Protein AF-A0A9X3WHJ9-F1 (afdb_monomer)

Solvent-accessible surface area (backbone atoms only — not comparable to full-atom values): 6522 Å² total; per-residue (Å²): 139,86,52,74,49,69,50,97,90,64,53,77,36,69,41,46,77,77,53,99,48,35,27,36,33,72,56,96,94,40,80,46,80,46,72,66,72,86,71,85,67,73,76,62,68,87,75,56,50,70,69,55,49,51,53,52,53,49,57,53,73,68,33,65,68,55,52,5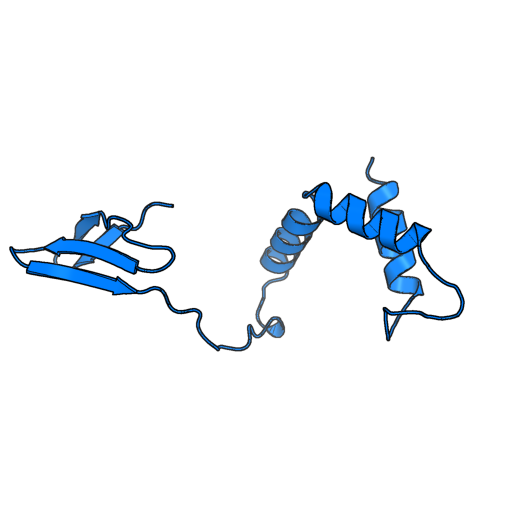0,51,54,53,49,53,62,73,66,57,48,95,88,59,73,87,66,85,86,53,64,67,60,52,54,51,50,56,50,51,64,68,66,78,109

pLDDT: mean 77.77, std 12.75, range [51.12, 95.12]

Structure (mmCIF, N/CA/C/O backbone):
data_AF-A0A9X3WHJ9-F1
#
_entry.id   AF-A0A9X3WHJ9-F1
#
loop_
_atom_site.group_PDB
_atom_site.id
_atom_site.type_symbol
_atom_site.label_atom_id
_atom_site.label_alt_id
_atom_site.label_comp_id
_atom_site.label_asym_id
_atom_site.label_entity_id
_atom_site.label_seq_id
_atom_site.pdbx_PDB_ins_code
_atom_site.Cartn_x
_atom_site.Cartn_y
_atom_site.Cartn_z
_atom_site.occupancy
_atom_site.B_iso_or_equiv
_atom_site.auth_seq_id
_atom_site.auth_comp_id
_atom_site.auth_asym_id
_atom_site.auth_atom_id
_atom_site.pdbx_PDB_model_num
ATOM 1 N N . MET A 1 1 ? -5.244 -6.471 5.042 1.00 75.06 1 MET A N 1
ATOM 2 C CA . MET A 1 1 ? -5.512 -5.339 5.956 1.00 75.06 1 MET A CA 1
ATOM 3 C C . MET A 1 1 ? -6.617 -5.753 6.914 1.00 75.06 1 MET A C 1
ATOM 5 O O . MET A 1 1 ? -7.537 -6.421 6.462 1.00 75.06 1 MET A O 1
ATOM 9 N N . LYS A 1 2 ? -6.514 -5.425 8.205 1.00 85.44 2 LYS A N 1
ATOM 10 C CA . LYS A 1 2 ? -7.591 -5.637 9.183 1.00 85.44 2 LYS A CA 1
ATOM 11 C C . LYS A 1 2 ? -8.081 -4.281 9.668 1.00 85.44 2 LYS A C 1
ATOM 13 O O . LYS A 1 2 ? -7.249 -3.429 9.970 1.00 85.44 2 LYS A O 1
ATOM 18 N N . ILE A 1 3 ? -9.395 -4.096 9.726 1.00 90.12 3 ILE A N 1
ATOM 19 C CA . ILE A 1 3 ? -10.015 -2.866 10.219 1.00 90.12 3 ILE A CA 1
ATOM 20 C C . ILE A 1 3 ? -10.692 -3.184 11.546 1.00 90.12 3 ILE A C 1
ATOM 22 O O . ILE A 1 3 ? -11.448 -4.151 11.651 1.00 90.12 3 ILE A O 1
ATOM 26 N N . TYR A 1 4 ? -10.412 -2.357 12.548 1.00 92.38 4 TYR A N 1
ATOM 27 C CA . TYR A 1 4 ? -11.075 -2.409 13.841 1.00 92.38 4 TYR A CA 1
ATOM 28 C C . TYR A 1 4 ? -11.828 -1.106 14.074 1.00 92.38 4 TYR A C 1
ATOM 30 O O . TYR A 1 4 ? -11.264 -0.025 13.915 1.00 92.38 4 TYR A O 1
ATOM 38 N N . VAL A 1 5 ? -13.089 -1.221 14.476 1.00 90.81 5 VAL A N 1
ATOM 39 C CA . VAL A 1 5 ? -13.958 -0.095 14.813 1.00 90.81 5 VAL A CA 1
ATOM 40 C C . VAL A 1 5 ? -14.078 -0.017 16.328 1.00 90.81 5 VAL A C 1
ATOM 42 O O . VAL A 1 5 ? -14.393 -1.016 16.975 1.00 90.81 5 VAL A O 1
ATOM 45 N N . LYS A 1 6 ? -13.819 1.162 16.895 1.00 93.56 6 LYS A N 1
ATOM 46 C CA . LYS A 1 6 ? -13.959 1.440 18.326 1.00 93.56 6 LYS A CA 1
ATOM 47 C C . LYS A 1 6 ? -15.204 2.291 18.551 1.00 93.56 6 LYS A C 1
ATOM 49 O O . LYS A 1 6 ? -15.336 3.320 17.896 1.00 93.56 6 LYS A O 1
ATOM 54 N N . ASN A 1 7 ? -16.089 1.881 19.456 1.00 89.31 7 ASN A N 1
ATOM 55 C CA . ASN A 1 7 ? -17.197 2.737 19.890 1.00 89.31 7 ASN A CA 1
ATOM 56 C C . ASN A 1 7 ? -16.767 3.682 21.033 1.00 89.31 7 ASN A C 1
ATOM 58 O O . ASN A 1 7 ? -15.664 3.555 21.572 1.00 89.31 7 ASN A O 1
ATOM 62 N N . ASP A 1 8 ? -17.650 4.598 21.433 1.00 90.94 8 ASP A N 1
ATOM 63 C CA . ASP A 1 8 ? -17.373 5.576 22.498 1.00 90.94 8 ASP A CA 1
ATOM 64 C C . ASP A 1 8 ? -17.109 4.921 23.867 1.00 90.94 8 ASP A C 1
ATOM 66 O O . ASP A 1 8 ? -16.289 5.411 24.643 1.00 90.94 8 ASP A O 1
ATOM 70 N N . ASP A 1 9 ? -17.705 3.753 24.129 1.00 90.38 9 ASP A N 1
ATOM 71 C CA . ASP A 1 9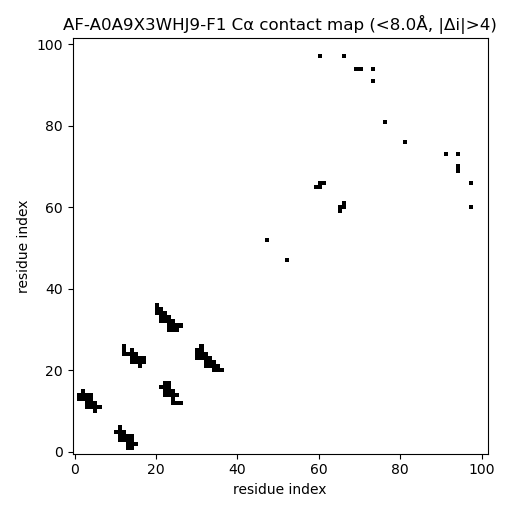 ? -17.450 2.952 25.340 1.00 90.38 9 ASP A CA 1
ATOM 72 C C . ASP A 1 9 ? -16.096 2.223 25.311 1.00 90.38 9 ASP A C 1
ATOM 74 O O . ASP A 1 9 ? -15.712 1.534 26.258 1.00 90.38 9 ASP A O 1
ATOM 78 N N . GLY A 1 10 ? -15.378 2.310 24.194 1.00 89.75 10 GLY A N 1
ATOM 79 C CA . GLY A 1 10 ? -14.090 1.676 23.979 1.00 89.75 10 GLY A CA 1
ATOM 80 C C . GLY A 1 10 ? -14.122 0.194 23.616 1.00 89.75 10 GLY A C 1
ATOM 81 O O . GLY A 1 10 ? -13.059 -0.426 23.555 1.00 89.75 10 GLY A O 1
ATOM 82 N N . LYS A 1 11 ? -15.296 -0.371 23.321 1.00 91.88 11 LYS A N 1
ATOM 83 C CA . LYS A 1 11 ? -15.425 -1.711 22.739 1.00 91.88 11 LYS A CA 1
ATOM 84 C C . LYS A 1 11 ? -14.909 -1.707 21.303 1.00 91.88 11 LYS A C 1
ATOM 86 O O . LYS A 1 11 ? -15.173 -0.784 20.534 1.00 91.88 11 LYS A O 1
ATOM 91 N N . MET A 1 12 ? -14.193 -2.771 20.955 1.00 94.00 12 MET A N 1
ATOM 92 C CA . MET A 1 12 ? -13.587 -2.969 19.642 1.00 94.00 12 MET A CA 1
ATOM 93 C C . MET A 1 12 ? -14.357 -4.027 18.856 1.00 94.00 12 MET A C 1
ATOM 95 O O . MET A 1 12 ? -14.672 -5.091 19.390 1.00 94.00 12 MET A O 1
ATOM 99 N N . TYR A 1 13 ? -14.594 -3.758 17.578 1.00 93.25 13 TYR A N 1
ATOM 100 C CA . TYR A 1 13 ? -15.266 -4.656 16.645 1.00 93.25 13 TYR A CA 1
ATOM 101 C C . TYR A 1 13 ? -14.372 -4.874 15.427 1.00 93.25 13 TYR A C 1
ATOM 103 O O . TYR A 1 13 ? -13.889 -3.913 14.831 1.00 93.25 13 TYR A O 1
ATOM 111 N N . GLU A 1 14 ? -14.126 -6.130 15.060 1.00 93.62 14 GLU A N 1
ATOM 112 C CA . GLU A 1 14 ? -13.445 -6.453 13.802 1.00 93.62 14 GLU A CA 1
ATOM 113 C C . GLU A 1 14 ? -14.438 -6.289 12.647 1.00 93.62 14 GLU A C 1
ATOM 115 O O . GLU A 1 14 ? -15.561 -6.798 12.710 1.00 93.62 14 GLU A O 1
ATOM 120 N N . ALA A 1 15 ? -14.029 -5.549 11.616 1.00 95.00 15 ALA A N 1
ATOM 121 C CA . ALA A 1 15 ? -14.808 -5.378 10.401 1.00 95.00 15 ALA A CA 1
ATOM 122 C C . ALA A 1 15 ? -14.353 -6.380 9.332 1.00 95.00 15 ALA A C 1
ATOM 124 O O . ALA A 1 15 ? -13.162 -6.523 9.045 1.00 95.00 15 ALA A O 1
ATOM 125 N N . PHE A 1 16 ? -15.320 -7.067 8.734 1.00 93.50 16 PHE A N 1
ATOM 126 C CA . PHE A 1 16 ? -15.127 -8.102 7.730 1.00 93.50 16 PHE A CA 1
ATOM 127 C C . PHE A 1 16 ? -15.354 -7.528 6.339 1.00 93.50 16 PHE A C 1
ATOM 129 O O . PHE A 1 16 ? -16.373 -6.890 6.083 1.00 93.50 16 PHE A O 1
ATOM 136 N N . LYS A 1 17 ? -14.397 -7.759 5.441 1.00 92.75 17 LYS A N 1
ATOM 137 C CA . LYS A 1 17 ? -14.450 -7.280 4.059 1.00 92.75 17 LYS A CA 1
ATOM 138 C C . LYS A 1 17 ? -15.577 -7.984 3.293 1.00 92.75 17 LYS A C 1
ATOM 140 O O . LYS A 1 17 ? -15.643 -9.212 3.325 1.00 92.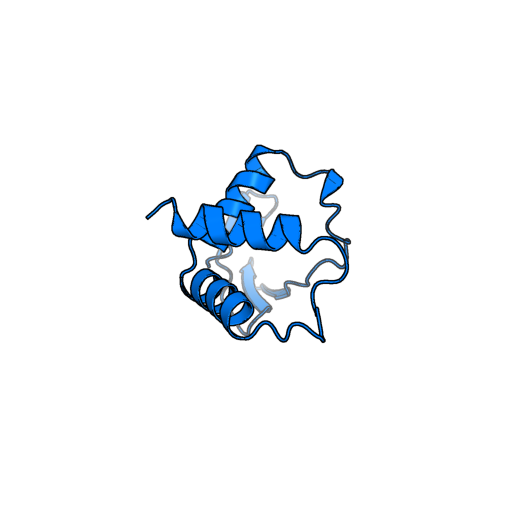75 17 LYS A O 1
ATOM 145 N N . ILE A 1 18 ? -16.427 -7.213 2.616 1.00 92.25 18 ILE A N 1
ATOM 146 C CA . ILE A 1 18 ? -17.486 -7.714 1.724 1.00 92.25 18 ILE A CA 1
ATOM 147 C C . ILE A 1 18 ? -17.047 -7.595 0.267 1.00 92.25 18 ILE A C 1
ATOM 149 O O . ILE A 1 18 ? -17.105 -8.572 -0.475 1.00 92.25 18 ILE A O 1
ATOM 153 N N . ASP A 1 19 ? -16.578 -6.415 -0.124 1.00 91.19 19 ASP A N 1
ATOM 154 C CA . ASP A 1 19 ? -16.061 -6.119 -1.459 1.00 91.19 19 ASP A CA 1
ATOM 155 C C . ASP A 1 19 ? -14.786 -5.273 -1.346 1.00 91.19 19 ASP A C 1
ATOM 157 O O . ASP A 1 19 ? -14.203 -5.184 -0.267 1.00 91.19 19 ASP A O 1
ATOM 161 N N . GLU A 1 20 ? -14.305 -4.699 -2.451 1.00 86.94 20 GLU A N 1
ATOM 162 C CA . GLU A 1 20 ? -13.063 -3.925 -2.494 1.00 86.94 20 GLU A CA 1
ATOM 163 C C . GLU A 1 20 ? -12.970 -2.853 -1.396 1.00 86.94 20 GLU A C 1
ATOM 165 O O . GLU A 1 20 ? -11.946 -2.804 -0.701 1.00 86.94 20 GLU A O 1
ATOM 170 N N . ASN A 1 21 ? -14.057 -2.106 -1.178 1.00 90.06 21 ASN A N 1
ATOM 171 C CA . ASN A 1 21 ? -14.098 -0.906 -0.341 1.00 90.06 21 ASN A CA 1
ATOM 172 C C . ASN A 1 21 ? -15.117 -0.982 0.804 1.00 90.06 21 ASN A C 1
ATOM 174 O O . ASN A 1 21 ? -15.117 -0.110 1.675 1.00 90.06 21 ASN A O 1
ATOM 178 N N . THR A 1 22 ? -15.947 -2.022 0.845 1.00 92.06 22 THR A N 1
ATOM 179 C CA . THR A 1 22 ? -17.033 -2.173 1.813 1.00 92.06 22 THR A CA 1
ATOM 180 C C . THR A 1 22 ? -16.719 -3.2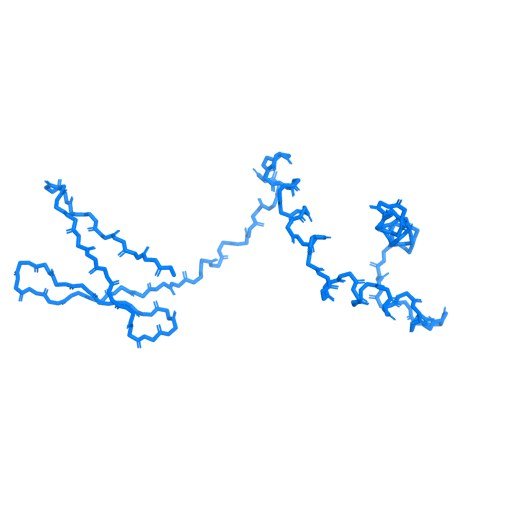53 2.842 1.00 92.06 22 THR A C 1
ATOM 182 O O . THR A 1 22 ? -16.278 -4.363 2.524 1.00 92.06 22 THR A O 1
ATOM 185 N N . TYR A 1 23 ? -16.984 -2.939 4.106 1.00 94.75 23 TYR A N 1
ATOM 186 C CA . TYR A 1 23 ? -16.774 -3.808 5.257 1.00 94.75 23 TYR A CA 1
ATOM 187 C C . TYR A 1 23 ? -18.033 -3.839 6.118 1.00 94.75 23 TYR A C 1
ATOM 189 O O . TYR A 1 23 ? -18.761 -2.854 6.198 1.00 94.75 23 TYR A O 1
ATOM 197 N N . THR A 1 24 ? -18.271 -4.941 6.825 1.00 95.12 24 THR A N 1
ATOM 198 C CA . THR A 1 24 ? -19.336 -5.017 7.832 1.00 95.12 24 THR A CA 1
ATOM 199 C C . THR A 1 24 ? -18.819 -5.419 9.190 1.00 95.12 24 THR A C 1
ATOM 201 O O . THR A 1 24 ? -17.896 -6.218 9.324 1.00 95.12 24 THR A O 1
ATOM 204 N N . PHE A 1 25 ? -19.449 -4.885 10.226 1.00 94.44 25 PHE A N 1
ATOM 205 C CA . PHE A 1 25 ? -19.212 -5.310 11.595 1.00 94.44 25 PHE A CA 1
ATOM 206 C C . PHE A 1 25 ? -20.532 -5.374 12.352 1.00 94.44 25 PHE A C 1
ATOM 208 O O . PHE A 1 25 ? -21.510 -4.703 12.013 1.00 94.44 25 PHE A O 1
ATOM 215 N N . ARG A 1 26 ? -20.569 -6.212 13.388 1.00 92.31 26 ARG A N 1
ATOM 216 C CA . ARG A 1 26 ? -21.754 -6.389 14.224 1.00 92.31 26 ARG A CA 1
ATOM 217 C C . ARG A 1 26 ? -21.508 -5.773 15.591 1.00 92.31 26 ARG A C 1
ATOM 219 O O . ARG A 1 26 ? -20.610 -6.211 16.304 1.00 92.31 26 ARG A O 1
ATOM 226 N N . ALA A 1 27 ? -22.340 -4.811 15.969 1.00 90.88 27 ALA A N 1
ATOM 227 C CA . ALA A 1 27 ? -22.335 -4.210 17.296 1.00 90.88 27 ALA A CA 1
ATOM 228 C C . ALA A 1 27 ? -23.760 -4.193 17.855 1.00 90.88 27 ALA A C 1
ATOM 230 O O . ALA A 1 27 ? -24.699 -3.811 17.165 1.00 90.88 27 ALA A O 1
ATOM 231 N N . GLU A 1 28 ? -23.923 -4.657 19.098 1.00 83.94 28 GLU A N 1
ATOM 232 C CA . GLU A 1 28 ? -25.177 -4.554 19.867 1.00 83.94 28 GLU A CA 1
ATOM 233 C C . GLU A 1 28 ? -26.425 -5.006 19.083 1.00 83.94 28 GLU A C 1
ATOM 235 O O . GLU A 1 28 ? -27.451 -4.335 19.035 1.00 83.94 28 GLU A O 1
ATOM 240 N N . ASN A 1 29 ? -26.311 -6.175 18.440 1.00 86.94 29 ASN A N 1
ATOM 241 C CA . ASN A 1 29 ? -27.335 -6.805 17.594 1.00 86.94 29 ASN A CA 1
ATOM 242 C C . ASN A 1 29 ? -27.692 -6.084 16.289 1.00 86.94 29 ASN A C 1
ATOM 244 O O . ASN A 1 29 ? -28.595 -6.536 15.588 1.00 86.94 29 ASN A O 1
ATOM 248 N N . LYS A 1 30 ? -26.954 -5.044 15.911 1.00 91.94 30 LYS A N 1
ATOM 249 C CA . LYS A 1 30 ? -27.052 -4.400 14.601 1.00 91.94 30 LYS A CA 1
ATOM 250 C C . LYS A 1 30 ? -25.844 -4.757 13.746 1.00 91.94 30 LYS A C 1
ATOM 252 O O . LYS A 1 30 ? -24.740 -4.948 14.259 1.00 91.94 30 LYS A O 1
ATOM 257 N N . THR A 1 31 ? -26.073 -4.845 12.445 1.00 92.81 31 THR A N 1
ATOM 258 C CA . THR A 1 31 ? -25.008 -4.933 11.447 1.00 92.81 31 THR A CA 1
ATOM 259 C C . THR A 1 31 ? -24.823 -3.548 10.856 1.00 92.81 31 THR A C 1
ATOM 261 O O . THR A 1 31 ? -25.799 -2.905 10.476 1.00 92.81 31 THR A O 1
ATOM 264 N N . PHE A 1 32 ? -23.579 -3.099 10.814 1.00 93.12 32 PHE A N 1
ATOM 265 C CA . PHE A 1 32 ? -23.184 -1.819 10.253 1.00 93.12 32 PHE A CA 1
ATOM 266 C C . PHE A 1 32 ? -22.344 -2.059 9.012 1.00 93.12 32 PHE A C 1
ATOM 268 O O . PHE A 1 32 ? -21.548 -3.000 8.982 1.00 93.12 32 PHE A O 1
ATOM 275 N N . GLU A 1 33 ? -22.518 -1.188 8.029 1.00 93.56 33 GLU A N 1
ATOM 276 C CA . GLU A 1 33 ? -21.721 -1.138 6.812 1.00 93.56 33 GLU A CA 1
ATOM 277 C C . GLU A 1 33 ? -20.760 0.050 6.890 1.00 93.56 33 GLU A C 1
ATOM 279 O O . GLU A 1 33 ? -21.123 1.135 7.346 1.00 93.56 33 GLU A O 1
ATOM 284 N N . LEU A 1 34 ? -19.518 -0.186 6.487 1.00 90.44 34 LEU A N 1
ATOM 285 C CA . LEU A 1 34 ? -18.447 0.792 6.412 1.00 90.44 34 LEU A CA 1
ATOM 286 C C . LEU A 1 34 ? -17.922 0.795 4.978 1.00 90.44 34 LEU A C 1
ATOM 288 O O . LEU A 1 34 ? -17.310 -0.184 4.554 1.00 90.44 34 LEU A O 1
ATOM 292 N N . SER A 1 35 ? -18.119 1.898 4.267 1.00 90.38 35 SER A N 1
ATOM 293 C CA . SER A 1 35 ? -17.581 2.099 2.922 1.00 90.38 35 SER A CA 1
ATOM 294 C C . SER A 1 35 ? -16.397 3.057 2.993 1.00 90.38 35 SER A C 1
ATOM 296 O O . SER A 1 35 ? -16.510 4.160 3.528 1.00 90.38 35 SER A O 1
ATOM 298 N N . LEU A 1 36 ? -15.250 2.630 2.473 1.00 87.62 36 LEU A N 1
ATOM 299 C CA . LEU A 1 36 ? -14.075 3.479 2.324 1.00 87.62 36 LEU A CA 1
ATOM 300 C C . LEU A 1 36 ? -14.174 4.223 0.992 1.00 87.62 36 LEU A C 1
ATOM 302 O O . LEU A 1 36 ? -14.102 3.612 -0.071 1.00 87.62 36 LEU A O 1
ATOM 306 N N . THR A 1 37 ? -14.334 5.539 1.050 1.00 84.19 37 THR A N 1
ATOM 307 C CA . THR A 1 37 ? -14.246 6.412 -0.123 1.00 84.19 37 THR A CA 1
ATOM 308 C C . THR A 1 37 ? -12.907 7.126 -0.117 1.00 84.19 37 THR A C 1
ATOM 310 O O . THR A 1 37 ? -12.473 7.621 0.926 1.00 84.19 37 THR A O 1
ATOM 313 N N . GLU A 1 38 ? -12.259 7.200 -1.274 1.00 78.06 38 GLU A N 1
ATOM 314 C CA . GLU A 1 38 ? -11.099 8.066 -1.443 1.00 78.06 38 GLU A CA 1
ATOM 315 C C . GLU A 1 38 ? -11.547 9.520 -1.262 1.00 78.06 38 GLU A C 1
ATOM 317 O O . GLU A 1 38 ? -12.530 9.960 -1.859 1.00 78.06 38 GLU A O 1
ATOM 322 N N . SER A 1 39 ? -10.886 10.254 -0.369 1.00 69.19 39 SER A N 1
ATOM 323 C CA . SER A 1 39 ? -11.150 11.679 -0.220 1.00 69.19 39 SER A CA 1
ATOM 324 C C . SER A 1 39 ? -10.596 12.403 -1.443 1.00 69.19 39 SER A C 1
ATOM 326 O O . SER A 1 39 ? -9.395 12.336 -1.686 1.00 69.19 39 SER A O 1
ATOM 328 N N . GLU A 1 40 ? -11.435 13.166 -2.146 1.00 59.97 40 GLU A N 1
ATOM 329 C CA . GLU A 1 40 ? -11.021 14.100 -3.210 1.00 59.97 40 GLU A CA 1
ATOM 330 C C . GLU A 1 40 ? -10.174 15.280 -2.692 1.00 59.97 40 GLU A C 1
ATOM 332 O O . GLU A 1 40 ? -9.925 16.234 -3.430 1.00 59.97 40 GLU A O 1
ATOM 337 N N . GLU A 1 41 ? -9.722 15.257 -1.431 1.00 56.22 41 GLU A N 1
ATOM 338 C CA . GLU A 1 41 ? -8.683 16.178 -0.993 1.00 56.22 41 GLU A CA 1
ATOM 339 C C . GLU A 1 41 ? -7.465 15.947 -1.883 1.00 56.22 41 GLU A C 1
ATOM 341 O O . GLU A 1 41 ? -6.752 14.950 -1.762 1.00 56.22 41 GLU A O 1
ATOM 346 N N . VAL A 1 42 ? -7.264 16.885 -2.814 1.00 52.31 42 VAL A N 1
ATOM 347 C CA . VAL A 1 42 ? -6.021 17.079 -3.547 1.00 52.31 42 VAL A CA 1
ATOM 348 C C . VAL A 1 42 ? -4.932 16.970 -2.499 1.00 52.31 42 VAL A C 1
ATOM 350 O O . VAL A 1 42 ? -4.831 17.846 -1.642 1.00 52.31 42 VAL A O 1
ATOM 353 N N . ASN A 1 43 ? -4.199 15.853 -2.506 1.00 55.06 43 ASN A N 1
ATOM 354 C CA . ASN A 1 43 ? -3.115 15.622 -1.568 1.00 55.06 43 ASN A CA 1
ATOM 355 C C . ASN A 1 43 ? -2.209 16.845 -1.661 1.00 55.06 43 ASN A C 1
ATOM 357 O O . ASN A 1 43 ? -1.488 17.004 -2.645 1.00 55.06 43 ASN A O 1
ATOM 361 N N . ASP A 1 44 ? -2.288 17.746 -0.684 1.00 53.38 44 ASP A N 1
ATOM 362 C CA . ASP A 1 44 ? -1.434 18.914 -0.665 1.00 53.38 44 ASP A CA 1
ATOM 363 C C . ASP A 1 44 ? -0.047 18.419 -0.264 1.00 53.38 44 ASP A C 1
ATOM 365 O O . ASP A 1 44 ? 0.338 18.388 0.910 1.00 53.38 44 ASP A O 1
ATOM 369 N N . PHE A 1 45 ? 0.692 17.945 -1.270 1.00 60.66 45 PHE A N 1
ATOM 370 C CA . PHE A 1 45 ? 2.039 17.409 -1.136 1.00 60.66 45 PHE A CA 1
ATOM 371 C C . PHE A 1 45 ? 2.999 18.459 -0.547 1.00 60.66 45 PHE A C 1
ATOM 373 O O . PHE A 1 45 ? 4.079 18.090 -0.075 1.00 60.66 45 PHE A O 1
ATOM 380 N N . SER A 1 46 ? 2.603 19.743 -0.508 1.00 60.41 46 SER A N 1
ATOM 381 C CA . SER A 1 46 ? 3.349 20.811 0.163 1.00 60.41 46 SER A CA 1
ATOM 382 C C . SER A 1 46 ? 3.418 20.626 1.685 1.00 60.41 46 SER A C 1
ATOM 384 O O . SER A 1 46 ? 4.396 21.036 2.308 1.00 60.41 46 SER A O 1
ATOM 386 N N . THR A 1 47 ? 2.446 19.928 2.284 1.00 61.22 47 THR A N 1
ATOM 387 C CA . THR A 1 47 ? 2.384 19.674 3.734 1.00 61.22 47 THR A CA 1
ATOM 388 C C . THR A 1 47 ? 3.124 18.405 4.166 1.00 61.22 47 THR A C 1
ATOM 390 O O . THR A 1 47 ? 3.263 18.127 5.363 1.00 61.22 47 THR A O 1
ATOM 393 N N . LEU A 1 48 ? 3.633 17.607 3.218 1.00 72.38 48 LEU A N 1
ATOM 394 C CA . LEU A 1 48 ? 4.379 16.400 3.557 1.00 72.38 48 LEU A CA 1
ATOM 395 C C . LEU A 1 48 ? 5.716 16.763 4.198 1.00 72.38 48 LEU A C 1
ATOM 397 O O . LEU A 1 48 ? 6.564 17.423 3.601 1.00 72.38 48 LEU A O 1
ATOM 401 N N . THR A 1 49 ? 5.945 16.244 5.404 1.00 78.38 49 THR A N 1
ATOM 402 C CA . THR A 1 49 ? 7.269 16.312 6.028 1.00 78.38 49 THR A CA 1
ATOM 403 C C . THR A 1 49 ? 8.314 15.633 5.141 1.00 78.38 49 THR A C 1
ATOM 405 O O . THR A 1 49 ? 8.045 14.595 4.532 1.00 78.38 49 THR A O 1
ATOM 408 N N . GLU A 1 50 ? 9.537 16.162 5.134 1.00 78.75 50 GLU A N 1
ATOM 409 C CA . GLU A 1 50 ? 10.665 15.595 4.377 1.00 78.75 50 GLU A CA 1
ATOM 410 C C . GLU A 1 50 ? 10.889 14.104 4.673 1.00 78.75 50 GLU A C 1
ATOM 412 O O . GLU A 1 50 ? 11.168 13.305 3.781 1.00 78.75 50 GLU A O 1
ATOM 417 N N . LYS A 1 51 ? 10.657 13.681 5.921 1.00 73.44 51 LYS A N 1
ATOM 418 C CA . LYS A 1 51 ? 10.709 12.266 6.311 1.00 73.44 51 LYS A CA 1
ATOM 419 C C . LYS A 1 51 ? 9.664 11.419 5.577 1.00 73.44 51 LYS A C 1
ATOM 421 O O . LYS A 1 51 ? 9.960 10.296 5.174 1.00 73.44 51 LYS A O 1
ATOM 426 N N . LYS A 1 52 ? 8.442 11.932 5.422 1.00 74.44 52 LYS A N 1
ATOM 427 C CA . LYS A 1 52 ? 7.351 11.223 4.746 1.00 74.44 52 LYS A CA 1
ATOM 428 C C . LYS A 1 52 ? 7.596 11.163 3.240 1.00 74.44 52 LYS A C 1
ATOM 430 O O . LYS A 1 52 ? 7.467 10.080 2.679 1.00 74.44 52 LYS A O 1
ATOM 435 N N . LYS A 1 53 ? 8.063 12.261 2.632 1.00 77.88 53 LYS A N 1
ATOM 436 C CA . LYS A 1 53 ? 8.516 12.278 1.232 1.00 77.88 53 LYS A CA 1
ATOM 437 C C . LYS A 1 53 ? 9.599 11.227 0.997 1.00 77.88 53 LYS A C 1
ATOM 439 O O . LYS A 1 53 ? 9.400 10.332 0.190 1.00 77.88 53 LYS A O 1
ATOM 444 N N . LYS A 1 54 ? 10.669 11.234 1.801 1.00 75.81 54 LYS A N 1
ATOM 445 C CA . LYS A 1 54 ? 11.768 10.261 1.691 1.00 75.81 54 LYS A CA 1
ATOM 446 C C . LYS A 1 54 ? 11.298 8.810 1.805 1.00 75.81 54 LYS A C 1
ATOM 448 O O . LYS A 1 54 ? 11.772 7.955 1.064 1.00 75.81 54 LYS A O 1
ATOM 453 N N . ASN A 1 55 ? 10.370 8.520 2.715 1.00 74.12 55 ASN A N 1
ATOM 454 C CA . ASN A 1 55 ? 9.822 7.171 2.861 1.00 74.12 55 ASN A CA 1
ATOM 455 C C . ASN A 1 55 ? 8.983 6.747 1.647 1.00 74.12 55 ASN A C 1
ATOM 457 O O . ASN A 1 55 ? 9.083 5.599 1.227 1.00 74.12 55 ASN A O 1
ATOM 461 N N . MET A 1 56 ? 8.187 7.659 1.082 1.00 77.81 56 MET A N 1
ATOM 462 C CA . MET A 1 56 ? 7.408 7.401 -0.134 1.00 77.81 56 MET A CA 1
ATOM 463 C C . MET A 1 56 ? 8.324 7.192 -1.339 1.00 77.81 56 MET A C 1
ATOM 465 O O . MET A 1 56 ? 8.212 6.174 -2.012 1.00 77.81 56 MET A O 1
ATOM 469 N N . THR A 1 57 ? 9.287 8.092 -1.548 1.00 78.75 57 THR A N 1
ATOM 470 C CA . THR A 1 57 ? 10.328 7.974 -2.576 1.00 78.75 57 THR A CA 1
ATOM 471 C C . THR A 1 57 ? 11.046 6.635 -2.461 1.00 78.75 57 THR A C 1
ATOM 473 O O . THR A 1 57 ? 11.116 5.884 -3.427 1.00 78.75 57 THR A O 1
ATOM 476 N N . LYS A 1 58 ? 11.494 6.268 -1.254 1.00 78.88 58 LYS A N 1
ATOM 477 C CA . LYS A 1 58 ? 12.143 4.977 -1.022 1.00 78.88 58 LYS A CA 1
ATOM 478 C C . LYS A 1 58 ? 11.232 3.803 -1.380 1.00 78.88 58 LYS A C 1
ATOM 480 O O . LYS A 1 58 ? 11.710 2.852 -1.983 1.00 78.88 58 LYS A O 1
ATOM 485 N N . ALA A 1 59 ? 9.952 3.848 -1.013 1.00 78.81 59 ALA A N 1
ATOM 486 C CA . ALA A 1 59 ? 9.011 2.776 -1.327 1.00 78.81 59 ALA A CA 1
ATOM 487 C C . ALA A 1 59 ? 8.802 2.609 -2.841 1.00 78.81 59 ALA A C 1
ATOM 489 O O . ALA A 1 59 ? 8.766 1.480 -3.318 1.00 78.81 59 ALA A O 1
ATOM 490 N N . ILE A 1 60 ? 8.733 3.717 -3.587 1.00 80.25 60 ILE A N 1
ATOM 491 C CA . ILE A 1 60 ? 8.614 3.719 -5.051 1.00 80.25 60 ILE A CA 1
ATOM 492 C C . ILE A 1 60 ? 9.868 3.106 -5.690 1.00 80.25 60 ILE A C 1
ATOM 494 O O . ILE A 1 60 ? 9.759 2.158 -6.459 1.00 80.25 60 ILE A O 1
ATOM 498 N N . PHE A 1 61 ? 11.062 3.573 -5.312 1.00 80.38 61 PHE A N 1
ATOM 499 C CA . PHE A 1 61 ? 12.330 3.102 -5.893 1.00 80.38 61 PHE A CA 1
ATOM 500 C C . PHE A 1 61 ? 12.848 1.776 -5.31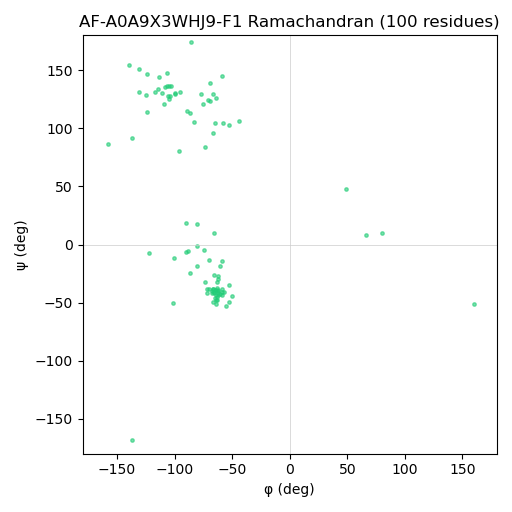6 1.00 80.38 61 PHE A C 1
ATOM 502 O O . PHE A 1 61 ? 13.874 1.275 -5.759 1.00 80.38 61 PHE A O 1
ATOM 509 N N . SER A 1 62 ? 12.151 1.179 -4.346 1.00 80.25 62 SER A N 1
ATOM 510 C CA . SER A 1 62 ? 12.419 -0.200 -3.906 1.00 80.25 62 SER A CA 1
ATOM 511 C C . SER A 1 62 ? 11.607 -1.234 -4.695 1.00 80.25 62 SER A C 1
ATOM 513 O O . SER A 1 62 ? 11.783 -2.431 -4.476 1.00 80.25 62 SER A O 1
ATOM 515 N N . ASN A 1 63 ? 10.687 -0.799 -5.562 1.00 84.38 63 ASN A N 1
ATOM 516 C CA . ASN A 1 63 ? 9.884 -1.683 -6.398 1.00 84.38 63 ASN A CA 1
ATOM 517 C C . ASN A 1 63 ? 10.614 -1.951 -7.726 1.00 84.38 63 ASN A C 1
ATOM 519 O O . ASN A 1 63 ? 10.789 -1.030 -8.521 1.00 84.38 63 ASN A O 1
ATOM 523 N N . GLU A 1 64 ? 11.024 -3.200 -7.978 1.00 83.00 64 GLU A N 1
ATOM 524 C CA . GLU A 1 64 ? 11.785 -3.552 -9.189 1.00 83.00 64 GLU A CA 1
ATOM 525 C C . GLU A 1 64 ? 10.982 -3.311 -10.476 1.00 83.00 64 GLU A C 1
ATOM 527 O O . GLU A 1 64 ? 11.577 -2.872 -11.453 1.00 83.00 64 GLU A O 1
ATOM 532 N N . ASP A 1 65 ? 9.652 -3.471 -10.470 1.00 84.25 65 ASP A N 1
ATOM 533 C CA . ASP A 1 65 ? 8.814 -3.206 -11.651 1.00 84.25 65 ASP A CA 1
ATOM 534 C C . ASP A 1 65 ? 8.876 -1.723 -12.045 1.00 84.25 65 ASP A C 1
ATOM 536 O O . ASP A 1 65 ? 8.907 -1.371 -13.223 1.00 84.25 65 ASP A O 1
ATOM 540 N N . VAL A 1 66 ? 8.932 -0.835 -11.045 1.00 82.69 66 VAL A N 1
ATOM 541 C CA . VAL A 1 66 ? 9.100 0.609 -11.263 1.00 82.69 66 VAL A CA 1
ATOM 542 C C . VAL A 1 66 ? 10.492 0.896 -11.821 1.00 82.69 66 VAL A C 1
ATOM 544 O O . VAL A 1 66 ? 10.633 1.689 -12.750 1.00 82.69 66 VAL A O 1
ATOM 547 N N . LEU A 1 67 ? 11.527 0.237 -11.293 1.00 83.25 67 LEU A N 1
ATOM 548 C CA . LEU A 1 67 ? 12.894 0.396 -11.792 1.00 83.25 67 LEU A CA 1
ATOM 549 C C . LEU A 1 67 ? 13.050 -0.122 -13.229 1.00 83.25 67 LEU A C 1
ATOM 551 O O . LEU A 1 67 ? 13.749 0.497 -14.029 1.00 83.25 67 LEU A O 1
ATOM 555 N N . GLU A 1 68 ? 12.409 -1.238 -13.568 1.00 82.75 68 GLU A N 1
ATOM 556 C CA . GLU A 1 68 ? 1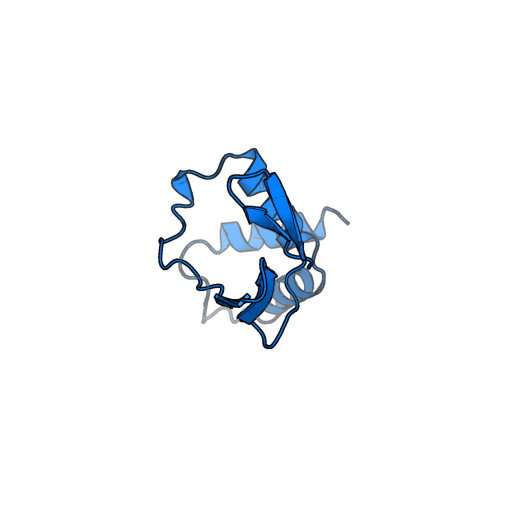2.411 -1.806 -14.916 1.00 82.75 68 GLU A CA 1
ATOM 557 C C . GLU A 1 68 ? 11.706 -0.875 -15.903 1.00 82.75 68 GLU A C 1
ATOM 559 O O . GLU A 1 68 ? 12.286 -0.541 -16.935 1.00 82.75 68 GLU A O 1
ATOM 564 N N . GLN A 1 69 ? 10.537 -0.342 -15.539 1.00 82.12 69 GLN A N 1
ATOM 565 C CA . GLN A 1 69 ? 9.833 0.654 -16.349 1.00 82.12 69 GLN A CA 1
ATOM 566 C C . GLN A 1 69 ? 10.670 1.915 -16.587 1.00 82.12 69 GLN A C 1
ATOM 568 O O . GLN A 1 69 ? 10.695 2.427 -17.703 1.00 82.12 69 GLN A O 1
ATOM 573 N N . LEU A 1 70 ? 11.393 2.404 -15.573 1.00 80.25 70 LEU A N 1
ATOM 574 C CA . LEU A 1 70 ? 12.279 3.564 -15.726 1.00 80.25 70 LEU A CA 1
ATOM 575 C C . LEU A 1 70 ? 13.450 3.274 -16.673 1.00 80.25 70 LEU A C 1
ATOM 577 O O . LE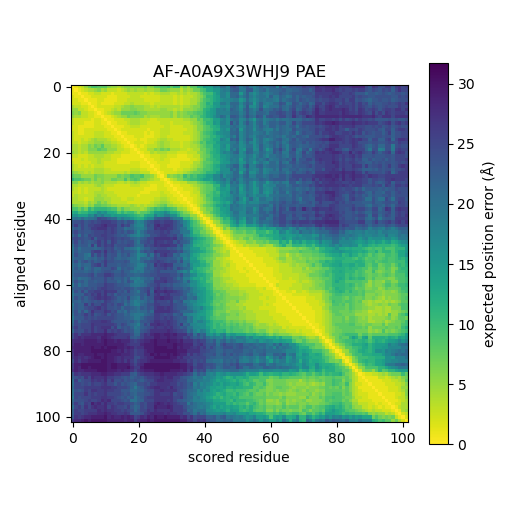U A 1 70 ? 13.780 4.099 -17.525 1.00 80.25 70 LEU A O 1
ATOM 581 N N . ARG A 1 71 ? 14.057 2.087 -16.567 1.00 80.44 71 ARG A N 1
ATOM 582 C CA . ARG A 1 71 ? 15.129 1.652 -17.477 1.00 80.44 71 ARG A CA 1
ATOM 583 C C . ARG A 1 71 ? 14.621 1.471 -18.903 1.00 80.44 71 ARG A C 1
ATOM 585 O O . ARG A 1 71 ? 15.308 1.842 -19.850 1.00 80.44 71 ARG A O 1
ATOM 592 N N . ASP A 1 72 ? 13.435 0.908 -19.076 1.00 79.94 72 ASP A N 1
ATOM 593 C CA . ASP A 1 72 ? 12.857 0.694 -20.398 1.00 79.94 72 ASP A CA 1
ATOM 594 C C . ASP A 1 72 ? 12.369 1.997 -21.028 1.00 79.94 72 ASP A C 1
ATOM 596 O O . ASP A 1 72 ? 12.510 2.167 -22.238 1.00 79.94 72 ASP A O 1
ATOM 600 N N . ALA A 1 73 ? 11.899 2.955 -20.228 1.00 74.62 73 ALA A N 1
ATOM 601 C CA . ALA A 1 73 ? 11.635 4.314 -20.688 1.00 74.62 73 ALA A CA 1
ATOM 602 C C . ALA A 1 73 ? 12.920 5.001 -21.179 1.00 74.62 73 ALA A C 1
ATOM 604 O O . ALA A 1 73 ? 12.901 5.656 -22.218 1.00 74.62 73 ALA A O 1
ATOM 605 N N . GLN A 1 74 ? 14.054 4.793 -20.498 1.00 73.75 74 GLN A N 1
ATOM 606 C CA . GLN A 1 74 ? 15.349 5.298 -20.963 1.00 73.75 74 GLN A CA 1
ATOM 607 C C . GLN A 1 74 ? 15.780 4.656 -22.295 1.00 73.75 74 GLN A C 1
ATOM 609 O O . GLN A 1 74 ? 16.254 5.356 -23.187 1.00 73.75 74 GLN A O 1
ATOM 614 N N . LYS A 1 75 ? 15.616 3.334 -22.456 1.00 75.06 75 LYS A N 1
ATOM 615 C CA . LYS A 1 75 ? 16.001 2.610 -23.686 1.00 75.06 75 LYS A CA 1
ATOM 616 C C . LYS A 1 75 ? 15.112 2.938 -24.883 1.00 75.06 75 LYS A C 1
ATOM 618 O O . LYS A 1 75 ? 15.607 2.998 -26.002 1.00 75.06 75 LYS A O 1
ATOM 623 N N . ASN A 1 76 ? 13.813 3.109 -24.649 1.00 70.88 76 ASN A N 1
ATOM 624 C CA . ASN A 1 76 ? 12.824 3.422 -25.682 1.00 70.88 76 ASN A CA 1
ATOM 625 C C . ASN A 1 76 ? 12.652 4.936 -25.882 1.00 70.88 76 ASN A C 1
ATOM 627 O O . ASN A 1 76 ? 11.640 5.374 -26.429 1.00 70.88 76 ASN A O 1
ATOM 631 N N . ARG A 1 77 ? 13.622 5.739 -25.426 1.00 66.44 77 ARG A N 1
ATOM 632 C CA . ARG A 1 77 ? 13.654 7.182 -25.646 1.00 66.44 77 ARG A CA 1
ATOM 633 C C . ARG A 1 77 ? 13.817 7.448 -27.140 1.00 66.44 77 ARG A C 1
ATOM 635 O O . ARG A 1 77 ? 14.900 7.281 -27.695 1.00 66.44 77 ARG A O 1
ATOM 642 N N . ASP A 1 78 ? 12.731 7.859 -27.780 1.00 62.69 78 ASP A N 1
ATOM 643 C CA . ASP A 1 78 ? 12.778 8.429 -29.119 1.00 62.69 78 ASP A CA 1
ATOM 644 C C . ASP A 1 78 ? 13.318 9.861 -28.991 1.00 62.69 78 ASP A C 1
ATOM 646 O O . ASP A 1 78 ? 12.758 10.668 -28.243 1.00 62.69 78 ASP A O 1
ATOM 650 N N . SER A 1 79 ? 14.435 10.181 -29.653 1.00 58.84 79 SER A N 1
ATOM 651 C CA . SER A 1 79 ? 15.090 11.497 -29.534 1.00 58.84 79 SER A CA 1
ATOM 652 C C . SER A 1 79 ? 14.195 12.652 -29.981 1.00 58.84 79 SER A C 1
ATOM 654 O O . SER A 1 79 ? 14.443 13.800 -29.616 1.00 58.84 79 SER A O 1
ATOM 656 N N . ASP A 1 80 ? 13.155 12.332 -30.752 1.00 56.41 80 ASP A 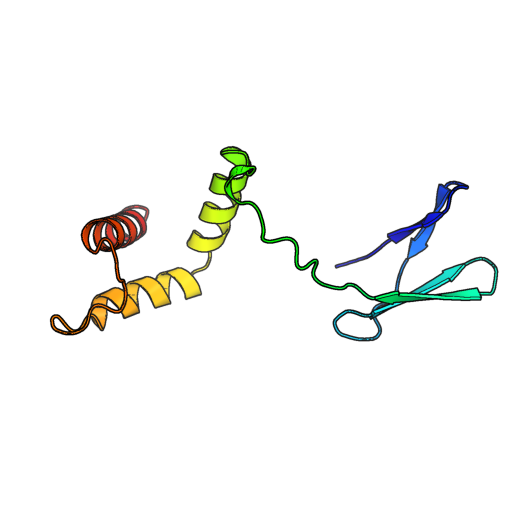N 1
ATOM 657 C CA . ASP A 1 80 ? 12.264 13.293 -31.387 1.00 56.41 80 ASP A CA 1
ATOM 658 C C . ASP A 1 80 ? 10.935 13.471 -30.622 1.00 56.41 80 ASP A C 1
ATOM 660 O O . ASP A 1 80 ? 10.196 14.418 -30.897 1.00 56.41 80 ASP A O 1
ATOM 664 N N . PHE A 1 81 ? 10.630 12.608 -29.639 1.00 53.94 81 PHE A N 1
ATOM 665 C CA . PHE A 1 81 ? 9.412 12.672 -28.820 1.00 53.94 81 PHE A CA 1
ATOM 666 C C . PHE A 1 81 ? 9.715 12.428 -27.336 1.00 53.94 81 PHE A C 1
ATOM 668 O O . PHE A 1 81 ? 9.673 11.309 -26.823 1.00 53.94 81 PHE A O 1
ATOM 675 N N . SER A 1 82 ? 9.966 13.520 -26.617 1.00 53.78 82 SER A N 1
ATOM 676 C CA . SER A 1 82 ? 10.084 13.507 -25.160 1.00 53.78 82 SER A CA 1
ATOM 677 C C . SER A 1 82 ? 8.697 13.587 -24.519 1.00 53.78 82 SER A C 1
ATOM 679 O O . SER A 1 82 ? 8.058 14.638 -24.503 1.00 53.78 82 SER A O 1
ATOM 681 N N . TYR A 1 83 ? 8.208 12.462 -23.990 1.00 54.22 83 TYR A N 1
ATOM 682 C CA . TYR A 1 83 ? 6.965 12.416 -23.202 1.00 54.22 83 TYR A CA 1
ATOM 683 C C . TYR A 1 83 ? 7.112 13.091 -21.827 1.00 54.22 83 TYR A C 1
ATOM 685 O O . TYR A 1 83 ? 6.114 13.367 -21.161 1.00 54.22 83 TYR A O 1
ATOM 693 N N . TYR A 1 84 ? 8.346 13.375 -21.403 1.00 56.97 84 TYR A N 1
ATOM 694 C CA . TYR A 1 84 ? 8.659 14.027 -20.138 1.00 56.97 84 TYR A CA 1
ATOM 695 C C . TYR A 1 84 ? 8.849 15.524 -20.378 1.00 56.97 84 TYR A C 1
ATOM 697 O O . TYR A 1 84 ? 9.956 16.041 -20.508 1.00 56.97 84 TYR A O 1
ATOM 705 N N . SER A 1 85 ? 7.725 16.233 -20.466 1.00 54.72 85 SER A N 1
ATOM 706 C CA . SER A 1 85 ? 7.702 17.684 -20.616 1.00 54.72 85 SER A CA 1
ATOM 707 C C . SER A 1 85 ? 8.242 18.362 -19.349 1.00 54.72 85 SER A C 1
ATOM 709 O O . SER A 1 85 ? 7.494 18.569 -18.392 1.00 54.72 85 SER A O 1
ATOM 711 N N . GLY A 1 86 ? 9.524 18.725 -19.329 1.00 58.84 86 GLY A N 1
ATOM 712 C CA . GLY A 1 86 ? 10.023 19.699 -18.356 1.00 58.84 86 GLY A CA 1
ATOM 713 C C . GLY A 1 86 ? 11.525 19.696 -18.115 1.00 58.84 86 GLY A C 1
ATOM 714 O O . GLY A 1 86 ? 12.130 20.760 -18.190 1.00 58.84 86 GLY A O 1
ATOM 715 N N . ASP A 1 87 ? 12.127 18.540 -17.831 1.00 65.38 87 ASP A N 1
ATOM 716 C CA . ASP A 1 87 ? 13.543 18.480 -17.451 1.00 65.38 87 ASP A CA 1
ATOM 717 C C . ASP A 1 87 ? 14.142 17.088 -17.701 1.00 65.38 87 ASP A C 1
ATOM 719 O O . ASP A 1 87 ? 14.174 16.202 -16.845 1.00 65.38 87 ASP A O 1
ATOM 723 N N . GLU A 1 88 ? 14.613 16.881 -18.928 1.00 68.38 88 GLU A N 1
ATOM 724 C CA . GLU A 1 88 ? 15.266 15.633 -19.339 1.00 68.38 88 GLU A CA 1
ATOM 725 C C . GLU A 1 88 ? 16.552 15.361 -18.547 1.00 68.38 88 GLU A C 1
ATOM 727 O O . GLU A 1 88 ? 16.931 14.209 -18.346 1.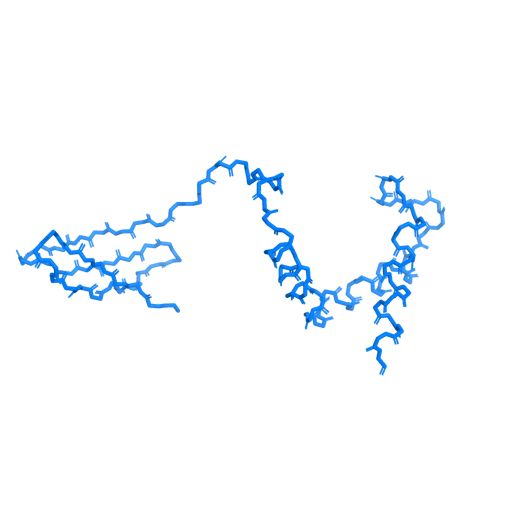00 68.38 88 GLU A O 1
ATOM 732 N N . ILE A 1 89 ? 17.206 16.419 -18.057 1.00 70.81 89 ILE A N 1
ATOM 733 C CA . ILE A 1 89 ? 18.446 16.323 -17.287 1.00 70.81 89 ILE A CA 1
ATOM 734 C C . ILE A 1 89 ? 18.153 15.752 -15.897 1.00 70.81 89 ILE A C 1
ATOM 736 O O . ILE A 1 89 ? 18.945 14.964 -15.378 1.00 70.81 89 ILE A O 1
ATOM 740 N N . GLU A 1 90 ? 17.035 16.134 -15.278 1.00 68.69 90 GLU A N 1
ATOM 741 C CA . GLU A 1 90 ? 16.601 15.544 -14.008 1.00 68.69 90 GLU A CA 1
ATOM 742 C C . GLU A 1 90 ? 16.216 14.070 -14.152 1.00 68.69 90 GLU A C 1
ATOM 744 O O . GLU A 1 90 ? 16.573 13.268 -13.286 1.00 68.69 90 GLU A O 1
ATOM 749 N N . PHE A 1 91 ? 15.567 13.687 -15.255 1.00 71.38 91 PHE A N 1
ATOM 750 C CA . PHE A 1 91 ? 15.252 12.282 -15.520 1.00 71.38 91 PHE A CA 1
ATOM 751 C C . PHE A 1 91 ? 16.515 11.432 -15.706 1.00 71.38 91 PHE A C 1
ATOM 753 O O . PHE A 1 91 ? 16.657 10.392 -15.062 1.00 71.38 91 PHE A O 1
ATOM 760 N N . ASP A 1 92 ? 17.466 11.888 -16.526 1.00 73.25 92 ASP A N 1
ATOM 761 C CA . ASP A 1 92 ? 18.717 11.156 -16.752 1.00 73.25 92 ASP A CA 1
ATOM 762 C C . ASP A 1 92 ? 19.530 11.022 -15.450 1.00 73.25 92 ASP A C 1
ATOM 764 O O . ASP A 1 92 ? 20.039 9.943 -15.146 1.00 73.25 92 ASP A O 1
ATOM 768 N N . LYS A 1 93 ? 19.575 12.073 -14.614 1.00 75.50 93 LYS A N 1
ATOM 769 C CA . LYS A 1 93 ? 20.194 12.010 -13.276 1.00 75.50 93 LYS A CA 1
ATOM 770 C C . LYS A 1 93 ? 19.526 10.979 -12.370 1.00 75.50 93 LYS A C 1
ATOM 772 O O . LYS A 1 93 ? 20.229 10.254 -11.670 1.00 75.50 93 LYS A O 1
ATOM 777 N N . LEU A 1 94 ? 18.196 10.918 -12.378 1.00 74.50 94 LEU A N 1
ATOM 778 C CA . LEU A 1 94 ? 17.433 9.972 -11.569 1.00 74.50 94 LEU A CA 1
ATOM 779 C C . LEU A 1 94 ? 17.745 8.525 -11.967 1.00 74.50 94 LEU A C 1
ATOM 781 O O . LEU A 1 94 ? 18.012 7.686 -11.107 1.00 74.50 94 LEU A O 1
ATOM 785 N N . VAL A 1 95 ? 17.732 8.227 -13.267 1.00 73.06 95 VAL A N 1
ATOM 786 C CA . VAL A 1 95 ? 18.024 6.878 -13.767 1.00 73.06 95 VAL A CA 1
ATOM 787 C C . VAL A 1 95 ? 19.486 6.494 -13.507 1.00 73.06 95 VAL A C 1
ATOM 789 O O . VAL A 1 95 ? 19.765 5.357 -13.118 1.00 73.06 95 VAL A O 1
ATOM 792 N N . ASP A 1 96 ? 20.417 7.439 -13.641 1.00 77.25 96 ASP A N 1
ATOM 793 C CA . ASP A 1 96 ? 21.825 7.240 -13.293 1.00 77.25 96 ASP A CA 1
ATOM 794 C C . ASP A 1 96 ? 22.027 6.929 -11.804 1.00 77.25 96 ASP A C 1
ATOM 796 O O . ASP A 1 96 ? 22.805 6.037 -11.467 1.00 77.25 96 ASP A O 1
ATOM 800 N N . GLU A 1 97 ? 21.338 7.637 -10.907 1.00 76.00 97 GLU A N 1
ATOM 801 C CA . GLU A 1 97 ? 21.417 7.412 -9.459 1.00 76.00 97 GLU A CA 1
ATOM 802 C C . GLU A 1 97 ? 20.911 6.010 -9.088 1.00 76.00 97 GLU A C 1
ATOM 804 O O . GLU A 1 97 ? 21.602 5.260 -8.398 1.00 76.00 97 GLU A O 1
ATOM 809 N N . ILE A 1 98 ? 19.776 5.597 -9.660 1.00 73.00 98 ILE A N 1
ATOM 810 C CA . ILE A 1 98 ? 19.202 4.251 -9.493 1.00 73.00 98 ILE A CA 1
ATOM 811 C C . ILE A 1 98 ? 20.165 3.150 -9.954 1.00 73.00 98 ILE A C 1
ATOM 813 O O . ILE A 1 98 ? 20.228 2.077 -9.353 1.00 73.00 98 ILE A O 1
ATOM 817 N N . ASN A 1 99 ? 20.897 3.381 -11.044 1.00 69.69 99 ASN A N 1
ATOM 818 C CA . ASN A 1 99 ? 21.824 2.392 -11.590 1.00 69.69 99 ASN A CA 1
ATOM 819 C C . ASN A 1 99 ? 23.176 2.356 -10.852 1.00 69.69 99 ASN A C 1
ATOM 821 O O . ASN A 1 99 ? 23.883 1.357 -10.974 1.00 69.69 99 ASN A O 1
ATOM 825 N N . ARG A 1 100 ? 23.539 3.406 -10.099 1.00 69.50 100 ARG A N 1
ATOM 826 C CA . ARG A 1 100 ? 24.779 3.481 -9.299 1.00 69.50 100 ARG A CA 1
ATOM 827 C C . ARG A 1 100 ? 24.651 2.893 -7.893 1.00 69.50 100 ARG A C 1
ATOM 829 O O . ARG A 1 100 ? 25.664 2.477 -7.345 1.00 69.50 100 ARG A O 1
ATOM 836 N N . ASP A 1 101 ? 23.446 2.845 -7.329 1.00 57.38 101 ASP A N 1
ATOM 837 C CA . ASP A 1 101 ? 23.165 2.286 -5.992 1.00 57.38 101 ASP A CA 1
ATOM 838 C C . ASP A 1 101 ? 23.062 0.735 -5.969 1.00 57.38 101 ASP A C 1
ATOM 840 O O . ASP A 1 101 ? 22.545 0.148 -5.014 1.00 57.38 101 ASP A O 1
ATOM 844 N N . ARG A 1 102 ? 23.570 0.056 -7.010 1.00 51.12 102 ARG A N 1
ATOM 845 C CA . ARG A 1 102 ? 23.668 -1.410 -7.137 1.00 51.12 102 ARG A CA 1
ATOM 846 C C . ARG A 1 102 ? 25.121 -1.871 -7.059 1.00 51.12 102 ARG A C 1
ATOM 848 O O . ARG A 1 102 ? 25.354 -2.902 -6.389 1.00 51.12 102 ARG A O 1
#

Foldseek 3Di:
DWDWDADPVGDIWTWDDDDDFWTWTDDPNDIDIDGDDDDPPPPPCVPDDPVRVVVVVCVQLVDVVSLVVLVVCVVPDDVVDDPPPDCVPVSVVVNVVSVVVD

Sequence (102 aa):
MKIYVKNDDGKMYEAFKIDENTYTFRAENKTFELSLTESEEVNDFSTLTEKKKKNMTKAIFSNEDVLEQLRDAQKNRDSDFSYYSGDEIEFDKLVDEINRDR

Organism: NCBI:txid279446

Mean predicted aligned error: 15.05 Å

Radius of gyration: 21.87 Å; Cα contacts (8 Å, |Δi|>4): 65; chains: 1; bounding box: 52×29×57 Å

Nearest PDB structures (foldseek):
  6rwl-assembly1_B  TM=5.867E-01  e=8.224E+00  Simian immunodeficiency virus
  6rwo-assembly1_B  TM=5.702E-01  e=8.753E+00  Simian immunodeficiency virus
  6ap4-assembly6_K  TM=4.840E-01  e=4.999E+00  Acinetobacter baumannii

Secondary structure (DSSP, 8-state):
--EEEE-TT--EEEEEE-SSSEEEEEETTEEEEEE-PPP-----GGG--HHHHHHHHHHHHT-HHHHHHHHHHHHT--TT--SS-S-HHHHHHHHHHHHH--